Protein AF-A0A945MAM5-F1 (afdb_monomer)

Solvent-accessible surface area (backbone atoms only — not comparable to full-atom values): 8583 Å² total; per-residue (Å²): 115,70,65,62,53,52,51,52,50,52,52,51,55,52,50,50,54,52,50,53,53,53,48,52,56,50,51,52,51,53,48,50,54,55,49,48,56,52,49,52,55,50,50,55,52,52,52,52,51,50,50,53,51,51,52,52,54,48,54,54,70,68,29,65,67,57,51,50,48,54,49,50,49,57,72,42,66,73,62,29,85,76,38,75,66,47,53,52,48,38,54,49,49,25,50,54,37,39,58,46,19,66,75,73,60,41,38,61,74,83,79,61,75,84,62,99,54,102,63,81,74,77,58,28,42,40,69,45,61,49,98,87,68,49,76,72,33,55,20,95,42,38,69,74,89,69,89,77,134

pLDDT: mean 84.35, std 15.62, range [36.72, 98.12]

Structure (mmCIF, N/CA/C/O backbone):
data_AF-A0A945MAM5-F1
#
_entry.id   AF-A0A945MAM5-F1
#
loop_
_atom_site.group_PDB
_atom_site.id
_atom_site.type_symbol
_atom_site.label_atom_id
_atom_site.label_alt_id
_atom_site.label_comp_id
_atom_site.label_asym_id
_atom_site.label_entity_id
_atom_site.label_seq_id
_atom_site.pdbx_PDB_ins_code
_atom_site.Cartn_x
_atom_site.Cartn_y
_atom_site.Cartn_z
_atom_site.occupancy
_atom_site.B_iso_or_equiv
_atom_site.auth_seq_id
_atom_site.auth_comp_id
_atom_site.auth_asym_id
_atom_site.auth_atom_id
_atom_site.pdbx_PDB_model_num
ATOM 1 N N . MET A 1 1 ? 33.335 7.566 -63.556 1.00 64.25 1 MET A N 1
ATOM 2 C CA . MET A 1 1 ? 33.644 8.055 -62.191 1.00 64.25 1 MET A CA 1
ATOM 3 C C . MET A 1 1 ? 32.380 8.413 -61.407 1.00 64.25 1 MET A C 1
ATOM 5 O O . MET A 1 1 ? 32.242 7.961 -60.283 1.00 64.25 1 MET A O 1
ATOM 9 N N . SER A 1 2 ? 31.411 9.114 -62.006 1.00 84.50 2 SER A N 1
ATOM 10 C CA . SER A 1 2 ? 30.185 9.571 -61.324 1.00 84.50 2 SER A CA 1
ATOM 11 C C . SER A 1 2 ? 29.269 8.453 -60.793 1.00 84.50 2 SER A C 1
ATOM 13 O O . SER A 1 2 ? 28.732 8.577 -59.700 1.00 84.50 2 SER A O 1
ATOM 15 N N . VAL A 1 3 ? 29.132 7.328 -61.510 1.00 92.31 3 VAL A N 1
ATOM 16 C CA . VAL A 1 3 ? 28.264 6.204 -61.088 1.00 92.31 3 VAL A CA 1
ATOM 17 C C . VAL A 1 3 ? 28.783 5.508 -59.824 1.00 92.31 3 VAL A C 1
ATOM 19 O O . VAL A 1 3 ? 28.006 5.202 -58.928 1.00 92.31 3 VAL A O 1
ATOM 22 N N . ALA A 1 4 ? 30.098 5.304 -59.711 1.00 91.88 4 ALA A N 1
ATOM 23 C CA . ALA A 1 4 ? 30.698 4.669 -58.536 1.00 91.88 4 ALA A CA 1
ATOM 24 C C . ALA A 1 4 ? 30.495 5.508 -57.263 1.00 91.88 4 ALA A C 1
ATOM 26 O O . ALA A 1 4 ? 30.200 4.961 -56.204 1.00 91.88 4 ALA A O 1
ATOM 27 N N . VAL A 1 5 ? 30.585 6.837 -57.383 1.00 93.81 5 VAL A N 1
ATOM 28 C CA . VAL A 1 5 ? 30.318 7.767 -56.276 1.00 93.81 5 VAL A CA 1
ATOM 29 C C . VAL A 1 5 ? 28.851 7.704 -55.850 1.00 93.81 5 VAL A C 1
ATOM 31 O O . VAL A 1 5 ? 28.568 7.664 -54.657 1.00 93.81 5 VAL A O 1
ATOM 34 N N . LEU A 1 6 ? 27.917 7.631 -56.804 1.00 94.75 6 LEU A N 1
ATOM 35 C CA . LEU A 1 6 ? 26.490 7.491 -56.500 1.00 94.75 6 LEU A CA 1
ATOM 36 C C . LEU A 1 6 ? 26.171 6.170 -55.791 1.00 94.75 6 LEU A C 1
ATOM 38 O O . LEU A 1 6 ? 25.393 6.163 -54.841 1.00 94.75 6 LEU A O 1
ATOM 42 N N . ILE A 1 7 ? 26.796 5.065 -56.205 1.00 95.75 7 ILE A N 1
ATOM 43 C CA . ILE A 1 7 ? 26.631 3.763 -55.543 1.00 95.75 7 ILE A CA 1
ATOM 44 C C . ILE A 1 7 ? 27.203 3.806 -54.124 1.00 95.75 7 ILE A C 1
ATOM 46 O O . ILE A 1 7 ? 26.537 3.377 -53.185 1.00 95.75 7 ILE A O 1
ATOM 50 N N . ALA A 1 8 ? 28.404 4.359 -53.948 1.00 95.81 8 ALA A N 1
ATOM 51 C CA . ALA A 1 8 ? 29.011 4.510 -52.629 1.00 95.81 8 ALA A CA 1
ATOM 52 C C . ALA A 1 8 ? 28.143 5.376 -51.700 1.00 95.81 8 ALA A C 1
ATOM 54 O O . ALA A 1 8 ? 27.942 5.021 -50.540 1.00 95.81 8 ALA A O 1
ATOM 55 N N . LEU A 1 9 ? 27.566 6.465 -52.222 1.00 96.38 9 LEU A N 1
ATOM 56 C CA . LEU A 1 9 ? 26.632 7.312 -51.484 1.00 96.38 9 LEU A CA 1
ATOM 57 C C . LEU A 1 9 ? 25.367 6.542 -51.083 1.00 96.38 9 LEU A C 1
ATOM 59 O O . LEU A 1 9 ? 24.973 6.584 -49.920 1.00 96.38 9 LEU A O 1
ATOM 63 N N . ALA A 1 10 ? 24.753 5.812 -52.017 1.00 95.94 10 ALA A N 1
ATOM 64 C CA . ALA A 1 10 ? 23.552 5.025 -51.747 1.00 95.94 10 ALA A CA 1
ATOM 65 C C . ALA A 1 10 ? 23.801 3.943 -50.683 1.00 95.94 10 ALA A C 1
ATOM 67 O O . ALA A 1 10 ? 22.992 3.781 -49.771 1.00 95.94 10 ALA A O 1
ATOM 68 N N . LEU A 1 11 ? 24.944 3.253 -50.751 1.00 97.38 11 LEU A N 1
ATOM 69 C CA . LEU A 1 11 ? 25.356 2.269 -49.748 1.00 97.38 11 LEU A CA 1
ATOM 70 C C . LEU A 1 11 ? 25.620 2.914 -48.385 1.00 97.38 11 LEU A C 1
ATOM 72 O O . LEU A 1 11 ? 25.216 2.359 -47.366 1.00 97.38 11 LEU A O 1
ATOM 76 N N . GLY A 1 12 ? 26.242 4.095 -48.360 1.00 96.69 12 GLY A N 1
ATOM 77 C CA . GLY A 1 12 ? 26.449 4.860 -47.132 1.00 96.69 12 GLY A CA 1
ATOM 78 C C . GLY A 1 12 ? 25.126 5.231 -46.462 1.00 96.69 12 GLY A C 1
ATOM 79 O O . GLY A 1 12 ? 24.931 4.945 -45.282 1.00 96.69 12 GLY A O 1
ATOM 80 N N . VAL A 1 13 ? 24.182 5.792 -47.223 1.00 97.06 13 VAL A N 1
ATOM 81 C CA . VAL A 1 13 ? 22.845 6.150 -46.717 1.00 97.06 13 VAL A CA 1
ATOM 82 C C . VAL A 1 13 ? 22.091 4.910 -46.231 1.00 97.06 13 VAL A C 1
ATOM 84 O O . VAL A 1 13 ? 21.550 4.921 -45.126 1.00 97.06 13 VAL A O 1
ATOM 87 N N . ALA A 1 14 ? 22.095 3.823 -47.007 1.00 97.06 14 ALA A N 1
ATOM 88 C CA . ALA A 1 14 ? 21.449 2.572 -46.618 1.00 97.06 14 ALA A CA 1
ATOM 89 C C . ALA A 1 14 ? 22.057 1.988 -45.332 1.00 97.06 14 ALA A C 1
ATOM 91 O O . ALA A 1 14 ? 21.321 1.561 -44.442 1.00 97.06 14 ALA A O 1
ATOM 92 N N . GLY A 1 15 ? 23.386 2.026 -45.200 1.00 97.50 15 GLY A N 1
ATOM 93 C CA . GLY A 1 15 ? 24.100 1.591 -44.003 1.00 97.50 15 GLY A CA 1
ATOM 94 C C . GLY A 1 15 ? 23.733 2.412 -42.768 1.00 97.50 15 GLY A C 1
ATOM 95 O O . GLY A 1 15 ? 23.459 1.836 -41.717 1.00 97.50 15 GLY A O 1
ATOM 96 N N . ILE A 1 16 ? 23.645 3.741 -42.899 1.00 97.25 16 ILE A N 1
ATOM 97 C CA . ILE A 1 16 ? 23.236 4.636 -41.805 1.00 97.25 16 ILE A CA 1
ATOM 98 C C . ILE A 1 16 ? 21.806 4.328 -41.355 1.00 97.25 16 ILE A C 1
ATOM 100 O O . ILE A 1 16 ? 21.560 4.184 -40.159 1.00 97.25 16 ILE A O 1
ATOM 104 N N . VAL A 1 17 ? 20.864 4.187 -42.294 1.00 97.19 17 VAL A N 1
ATOM 105 C CA . VAL A 1 17 ? 19.461 3.877 -41.969 1.00 97.19 17 VAL A CA 1
ATOM 106 C C . VAL A 1 17 ? 19.343 2.505 -41.303 1.00 97.19 17 VAL A C 1
ATOM 108 O O . VAL A 1 17 ? 18.645 2.368 -40.298 1.00 97.19 17 VAL A O 1
ATOM 111 N N . HIS A 1 18 ? 20.055 1.497 -41.816 1.00 97.31 18 HIS A N 1
ATOM 112 C CA . HIS A 1 18 ? 20.069 0.158 -41.230 1.00 97.31 18 HIS A CA 1
ATOM 113 C C . HIS A 1 18 ? 20.645 0.162 -39.808 1.00 97.31 18 HIS A C 1
ATOM 115 O O . HIS A 1 18 ? 20.046 -0.404 -38.892 1.00 97.31 18 HIS A O 1
ATOM 121 N N . PHE A 1 19 ? 21.769 0.851 -39.604 1.00 97.12 19 PHE A N 1
ATOM 122 C CA . PHE A 1 19 ? 22.390 0.997 -38.293 1.00 97.12 19 PHE A CA 1
ATOM 123 C C . PHE A 1 19 ? 21.471 1.726 -37.305 1.00 97.12 19 PHE A C 1
ATOM 125 O O . PHE A 1 19 ? 21.259 1.242 -36.195 1.00 97.12 19 PHE A O 1
ATOM 132 N N . ALA A 1 20 ? 20.853 2.835 -37.718 1.00 97.19 20 ALA A N 1
ATOM 133 C CA . ALA A 1 20 ? 19.920 3.587 -36.881 1.00 97.19 20 ALA A CA 1
ATOM 134 C C . ALA A 1 20 ? 18.713 2.735 -36.451 1.00 97.19 20 ALA A C 1
ATOM 136 O O . ALA A 1 20 ? 18.291 2.788 -35.294 1.00 97.19 20 ALA A O 1
ATOM 137 N N . ALA A 1 21 ? 18.175 1.908 -37.353 1.00 96.69 21 ALA A N 1
ATOM 138 C CA . ALA A 1 21 ? 17.093 0.981 -37.031 1.00 96.69 21 ALA A CA 1
ATOM 139 C C . ALA A 1 21 ? 17.542 -0.109 -36.041 1.00 96.69 21 ALA A C 1
ATOM 141 O O . ALA A 1 21 ? 16.828 -0.410 -35.078 1.00 96.69 21 ALA A O 1
ATOM 142 N N . ALA A 1 22 ? 18.737 -0.673 -36.244 1.00 97.12 22 ALA A N 1
ATOM 143 C CA . ALA A 1 22 ? 19.315 -1.662 -35.343 1.00 97.12 22 ALA A CA 1
ATOM 144 C C . ALA A 1 22 ? 19.519 -1.085 -33.934 1.00 97.12 22 ALA A C 1
ATOM 146 O O . ALA A 1 22 ? 19.111 -1.718 -32.956 1.00 97.12 22 ALA A O 1
ATOM 147 N N . GLU A 1 23 ? 20.060 0.128 -33.830 1.00 97.69 23 GLU A N 1
ATOM 148 C CA . GLU A 1 23 ? 20.317 0.795 -32.554 1.00 97.69 23 GLU A CA 1
ATOM 149 C C . GLU A 1 23 ? 19.022 1.165 -31.831 1.00 97.69 23 GLU A C 1
ATOM 151 O O . GLU A 1 23 ? 18.866 0.863 -30.649 1.00 97.69 23 GLU A O 1
ATOM 156 N N . ARG A 1 24 ? 18.017 1.680 -32.554 1.00 97.06 24 ARG A N 1
ATOM 157 C CA . ARG A 1 24 ? 16.676 1.904 -31.993 1.00 97.06 24 ARG A CA 1
ATOM 158 C C . ARG A 1 24 ? 16.093 0.621 -31.403 1.00 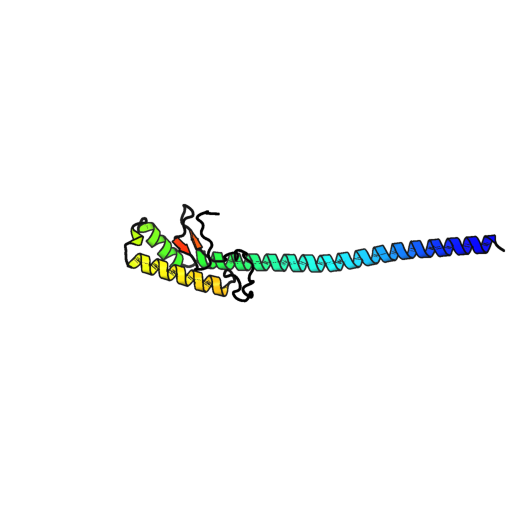97.06 24 ARG A C 1
ATOM 160 O O . ARG A 1 24 ? 15.533 0.651 -30.311 1.00 97.06 24 ARG A O 1
ATOM 167 N N . SER A 1 25 ? 16.223 -0.509 -32.101 1.00 97.31 25 SER A N 1
ATOM 168 C CA . SER A 1 25 ? 15.715 -1.793 -31.605 1.00 97.31 25 SER A CA 1
ATOM 169 C C . SER A 1 25 ? 16.431 -2.251 -30.329 1.00 97.31 25 SER A C 1
ATOM 171 O O . SER A 1 25 ? 15.798 -2.814 -29.438 1.00 97.31 25 SER A O 1
ATOM 173 N N . ARG A 1 26 ? 17.744 -2.000 -30.228 1.00 97.12 26 ARG A N 1
ATOM 174 C CA . ARG A 1 26 ? 18.556 -2.326 -29.047 1.00 97.12 26 ARG A CA 1
ATOM 175 C C . ARG A 1 26 ? 18.159 -1.456 -27.867 1.00 97.12 26 ARG A C 1
ATOM 177 O O . ARG A 1 26 ? 17.870 -1.999 -26.807 1.00 97.12 26 ARG A O 1
ATOM 184 N N . ALA A 1 27 ? 18.056 -0.149 -28.085 1.00 97.81 27 ALA A N 1
ATOM 185 C CA . ALA A 1 27 ? 17.622 0.798 -27.070 1.00 97.81 27 ALA A CA 1
ATOM 186 C C . ALA A 1 27 ? 16.224 0.452 -26.539 1.00 97.81 27 ALA A C 1
ATOM 188 O O . ALA A 1 27 ? 16.025 0.428 -25.331 1.00 97.81 27 ALA A O 1
ATOM 189 N N . LEU A 1 28 ? 15.268 0.119 -27.415 1.00 98.06 28 LEU A N 1
ATOM 190 C CA . LEU A 1 28 ? 13.924 -0.288 -26.988 1.00 98.06 28 LEU A CA 1
ATOM 191 C C . LEU A 1 28 ? 13.944 -1.540 -26.107 1.00 98.06 28 LEU A C 1
ATOM 193 O O . LEU A 1 28 ? 13.246 -1.572 -25.099 1.00 98.06 28 LEU A O 1
ATOM 197 N N . ARG A 1 29 ? 14.757 -2.547 -26.452 1.00 97.81 29 ARG A N 1
ATOM 198 C CA . ARG A 1 29 ? 14.911 -3.748 -25.618 1.00 97.81 29 ARG A CA 1
ATOM 199 C C . ARG A 1 29 ? 15.534 -3.427 -24.260 1.00 97.81 29 ARG A C 1
ATOM 201 O O . ARG A 1 29 ? 15.041 -3.924 -23.256 1.00 97.81 29 ARG A O 1
ATOM 208 N N . ASP A 1 30 ? 16.564 -2.583 -24.214 1.00 98.06 30 ASP A N 1
ATOM 209 C CA . ASP A 1 30 ? 17.187 -2.170 -22.946 1.00 98.06 30 ASP A CA 1
ATOM 210 C C . ASP A 1 30 ? 16.188 -1.424 -22.047 1.00 98.06 30 ASP A C 1
ATOM 212 O O . ASP A 1 30 ? 16.032 -1.747 -20.869 1.00 98.06 30 ASP A O 1
ATOM 216 N N . TRP A 1 31 ? 15.428 -0.489 -22.623 1.00 97.75 31 TRP A N 1
ATOM 217 C CA . TRP A 1 31 ? 14.357 0.207 -21.912 1.00 97.75 31 TRP A CA 1
ATOM 218 C C . TRP A 1 31 ? 13.270 -0.742 -21.422 1.00 97.75 31 TRP A C 1
ATOM 220 O O . TRP A 1 31 ? 12.827 -0.607 -20.286 1.00 97.75 31 TRP A O 1
ATOM 230 N N . GLN A 1 32 ? 12.863 -1.712 -22.240 1.00 97.69 32 GLN A N 1
ATOM 231 C CA . GLN A 1 32 ? 11.865 -2.703 -21.853 1.00 97.69 32 GLN A CA 1
ATOM 232 C C . GLN A 1 32 ? 12.327 -3.527 -20.647 1.00 97.69 32 GLN A C 1
ATOM 234 O O . GLN A 1 32 ? 11.551 -3.710 -19.715 1.00 97.69 32 GLN A O 1
ATOM 239 N N . VAL A 1 33 ? 13.588 -3.968 -20.624 1.00 98.00 33 VAL A N 1
ATOM 240 C CA . VAL A 1 33 ? 14.150 -4.709 -19.483 1.00 98.00 33 VAL A CA 1
ATOM 241 C C . VAL A 1 33 ? 14.147 -3.844 -18.224 1.00 98.00 33 VAL A C 1
ATOM 243 O O . VAL A 1 33 ? 13.658 -4.275 -17.182 1.00 98.00 33 VAL A O 1
ATOM 246 N N . ARG A 1 34 ? 14.626 -2.598 -18.313 1.00 97.81 34 ARG A N 1
ATOM 247 C CA . ARG A 1 34 ? 14.648 -1.673 -17.166 1.00 97.81 34 ARG A CA 1
ATOM 248 C C . ARG A 1 34 ? 13.246 -1.380 -16.639 1.00 97.81 34 ARG A C 1
ATOM 250 O O . ARG A 1 34 ? 13.037 -1.390 -15.431 1.00 97.81 34 ARG A O 1
ATOM 257 N N . LEU A 1 35 ? 12.295 -1.124 -17.535 1.00 97.81 35 LEU A N 1
ATOM 258 C CA . LEU A 1 35 ? 10.909 -0.845 -17.169 1.00 97.81 35 LEU A CA 1
ATOM 259 C C . LEU A 1 35 ? 10.222 -2.072 -16.573 1.00 97.81 35 LEU A C 1
ATOM 261 O O . LEU A 1 35 ? 9.463 -1.895 -15.630 1.00 97.81 35 LEU A O 1
ATOM 265 N N . SER A 1 36 ? 10.517 -3.283 -17.057 1.00 97.19 36 SER A N 1
ATOM 266 C CA . SER A 1 36 ? 10.004 -4.524 -16.460 1.00 97.19 36 SER A CA 1
ATOM 267 C C . SER A 1 36 ? 10.456 -4.659 -15.011 1.00 97.19 36 SER A C 1
ATOM 269 O O . SER A 1 36 ? 9.624 -4.838 -14.137 1.00 97.19 36 SER A O 1
ATOM 271 N N . ILE A 1 37 ? 11.748 -4.456 -14.735 1.00 97.44 37 ILE A N 1
ATOM 272 C CA . ILE A 1 37 ? 12.286 -4.539 -13.367 1.00 97.44 37 ILE A CA 1
ATOM 273 C C . ILE A 1 37 ? 11.627 -3.498 -12.451 1.00 97.44 37 ILE A C 1
ATOM 275 O O . ILE A 1 37 ? 11.298 -3.787 -11.302 1.00 97.44 37 ILE A O 1
ATOM 279 N N . VAL A 1 38 ? 11.425 -2.272 -12.945 1.00 98.06 38 VAL A N 1
ATOM 280 C CA . VAL A 1 38 ? 10.734 -1.230 -12.174 1.00 98.06 38 VAL A CA 1
ATOM 281 C C . VAL A 1 38 ? 9.268 -1.598 -11.953 1.00 98.06 38 VAL A C 1
ATOM 283 O O . VAL A 1 38 ? 8.769 -1.400 -10.850 1.00 98.06 38 VAL A O 1
ATOM 286 N N . ALA A 1 39 ? 8.582 -2.111 -12.973 1.00 97.44 39 ALA A N 1
ATOM 287 C CA . ALA A 1 39 ? 7.190 -2.527 -12.876 1.00 97.44 39 ALA A CA 1
ATOM 288 C C . ALA A 1 39 ? 7.019 -3.658 -11.854 1.00 97.44 39 ALA A C 1
ATOM 290 O O . ALA A 1 39 ? 6.180 -3.522 -10.967 1.00 97.44 39 ALA A O 1
ATOM 291 N N . ASP A 1 40 ? 7.867 -4.686 -11.905 1.00 97.81 40 ASP A N 1
ATOM 292 C CA . ASP A 1 40 ? 7.871 -5.798 -10.949 1.00 97.81 40 ASP A CA 1
ATOM 293 C C . ASP A 1 40 ? 8.127 -5.288 -9.523 1.00 97.81 40 ASP A C 1
ATOM 295 O O . ASP A 1 40 ? 7.364 -5.569 -8.604 1.00 97.81 40 ASP A O 1
ATOM 299 N N . GLY A 1 41 ? 9.116 -4.407 -9.336 1.00 97.19 41 GLY A N 1
ATOM 300 C CA . GLY A 1 41 ? 9.386 -3.815 -8.024 1.00 97.19 41 GLY A CA 1
ATOM 301 C C . GLY A 1 41 ? 8.240 -2.946 -7.485 1.00 97.19 41 GLY A C 1
ATOM 302 O O . GLY A 1 41 ? 8.067 -2.832 -6.269 1.00 97.19 41 GLY A O 1
ATOM 303 N N . ARG A 1 42 ? 7.446 -2.317 -8.364 1.00 97.12 42 ARG A N 1
ATOM 304 C CA . ARG A 1 42 ? 6.238 -1.574 -7.969 1.00 97.12 42 ARG A CA 1
ATOM 305 C C . ARG A 1 42 ? 5.084 -2.504 -7.640 1.00 97.12 42 ARG A C 1
ATOM 307 O O . ARG A 1 42 ? 4.387 -2.220 -6.671 1.00 97.12 42 ARG A O 1
ATOM 314 N N . PHE A 1 43 ? 4.914 -3.579 -8.402 1.00 97.94 43 PHE A N 1
ATOM 315 C CA . PHE A 1 43 ? 3.941 -4.620 -8.105 1.00 97.94 43 PHE A CA 1
ATOM 316 C C . PHE A 1 43 ? 4.199 -5.200 -6.711 1.00 97.94 43 PHE A C 1
ATOM 318 O O . PHE A 1 43 ? 3.347 -5.060 -5.840 1.00 97.94 43 PHE A O 1
ATOM 325 N N . ASP A 1 44 ? 5.418 -5.675 -6.447 1.00 98.12 44 ASP A N 1
ATOM 326 C CA . ASP A 1 44 ? 5.803 -6.234 -5.146 1.00 98.12 44 ASP A CA 1
ATOM 327 C C . ASP A 1 44 ? 5.625 -5.235 -3.995 1.00 98.12 44 ASP A C 1
ATOM 329 O O . ASP A 1 44 ? 5.350 -5.616 -2.860 1.00 98.12 44 ASP A O 1
ATOM 333 N N . ALA A 1 45 ? 5.845 -3.941 -4.247 1.00 97.25 45 ALA A N 1
ATOM 334 C CA . ALA A 1 45 ? 5.669 -2.910 -3.229 1.00 97.25 45 ALA A CA 1
ATOM 335 C C . ALA A 1 45 ? 4.196 -2.688 -2.867 1.00 97.25 45 ALA A C 1
ATOM 337 O O . ALA A 1 45 ? 3.901 -2.472 -1.695 1.00 97.25 45 ALA A O 1
ATOM 338 N N . VAL A 1 46 ? 3.295 -2.728 -3.853 1.00 96.81 46 VAL A N 1
ATOM 339 C CA . VAL A 1 46 ? 1.847 -2.621 -3.623 1.00 96.81 46 VAL A CA 1
ATOM 340 C C . VAL A 1 46 ? 1.317 -3.885 -2.958 1.00 96.81 46 VAL A C 1
ATOM 342 O O . VAL A 1 46 ? 0.540 -3.773 -2.018 1.00 96.81 46 VAL A O 1
ATOM 345 N N . ASP A 1 47 ? 1.768 -5.055 -3.404 1.00 97.62 47 ASP A N 1
ATOM 346 C CA . ASP A 1 47 ? 1.361 -6.354 -2.864 1.00 97.62 47 ASP A CA 1
ATOM 347 C C . ASP A 1 47 ? 1.717 -6.471 -1.377 1.00 97.62 47 ASP A C 1
ATOM 349 O O . ASP A 1 47 ? 0.839 -6.630 -0.535 1.00 97.62 47 ASP A O 1
ATOM 353 N N . ARG A 1 48 ? 2.980 -6.198 -1.022 1.00 96.94 48 ARG A N 1
ATOM 354 C CA . ARG A 1 48 ? 3.417 -6.155 0.384 1.00 96.94 48 ARG A CA 1
ATOM 355 C C . ARG A 1 48 ? 2.666 -5.116 1.209 1.00 96.94 48 ARG A C 1
ATOM 357 O O . ARG A 1 48 ? 2.332 -5.374 2.359 1.00 96.94 48 ARG A O 1
ATOM 364 N N . TRP A 1 49 ? 2.408 -3.939 0.637 1.00 93.75 49 TRP A N 1
ATOM 365 C CA . TRP A 1 49 ? 1.629 -2.919 1.334 1.00 93.75 49 TRP A CA 1
ATOM 366 C C . TRP A 1 49 ? 0.206 -3.412 1.633 1.00 93.75 49 TRP A C 1
ATOM 368 O O . TRP A 1 49 ? -0.259 -3.229 2.757 1.00 93.75 49 TRP A O 1
ATOM 378 N N . LEU A 1 50 ? -0.464 -4.059 0.672 1.00 95.50 50 LEU A N 1
ATOM 379 C CA . LEU A 1 50 ? -1.790 -4.654 0.863 1.00 95.50 50 LEU A CA 1
ATOM 380 C C . LEU A 1 50 ? -1.767 -5.766 1.914 1.00 95.50 50 LEU A C 1
ATOM 382 O O . LEU A 1 50 ? -2.624 -5.768 2.798 1.00 95.50 50 LEU A O 1
ATOM 386 N N . ASP A 1 51 ? -0.784 -6.662 1.857 1.00 96.94 51 ASP A N 1
ATOM 387 C CA . ASP A 1 51 ? -0.610 -7.731 2.842 1.00 96.94 51 ASP A CA 1
ATOM 388 C C . ASP A 1 51 ? -0.465 -7.172 4.261 1.00 96.94 51 ASP A C 1
ATOM 390 O O . ASP A 1 51 ? -1.143 -7.636 5.177 1.00 96.94 51 ASP A O 1
ATOM 394 N N . ASP A 1 52 ? 0.334 -6.117 4.450 1.00 94.62 52 ASP A N 1
ATOM 395 C CA . ASP A 1 52 ? 0.486 -5.445 5.745 1.00 94.62 52 ASP A CA 1
ATOM 396 C C . ASP A 1 52 ? -0.842 -4.828 6.234 1.00 94.62 52 ASP A C 1
ATOM 398 O O . ASP A 1 52 ? -1.159 -4.871 7.432 1.00 94.62 52 ASP A O 1
ATOM 402 N N . GLN A 1 53 ? -1.654 -4.275 5.318 1.00 93.31 53 GLN A N 1
ATOM 403 C CA . GLN A 1 53 ? -2.987 -3.768 5.663 1.00 93.31 53 GLN A CA 1
ATOM 404 C C . GLN A 1 53 ? -3.906 -4.909 6.121 1.00 93.31 53 GLN A C 1
ATOM 406 O O . GLN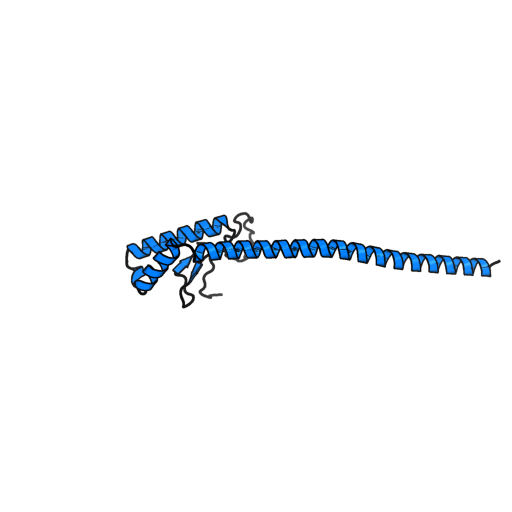 A 1 53 ? -4.538 -4.802 7.174 1.00 93.31 53 GLN A O 1
ATOM 411 N N . PHE A 1 54 ? -3.961 -6.019 5.378 1.00 95.19 54 PHE A N 1
ATOM 412 C CA . PHE A 1 54 ? -4.794 -7.169 5.737 1.00 95.19 54 PHE A CA 1
ATOM 413 C C . PHE A 1 54 ? -4.325 -7.858 7.014 1.00 95.19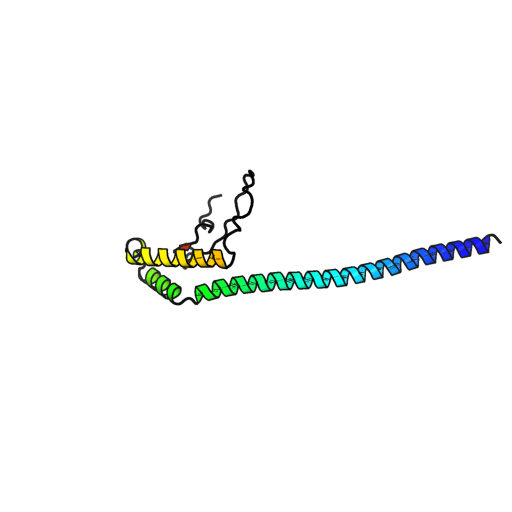 54 PHE A C 1
ATOM 415 O O . PHE A 1 54 ? -5.163 -8.238 7.829 1.00 95.19 54 PHE 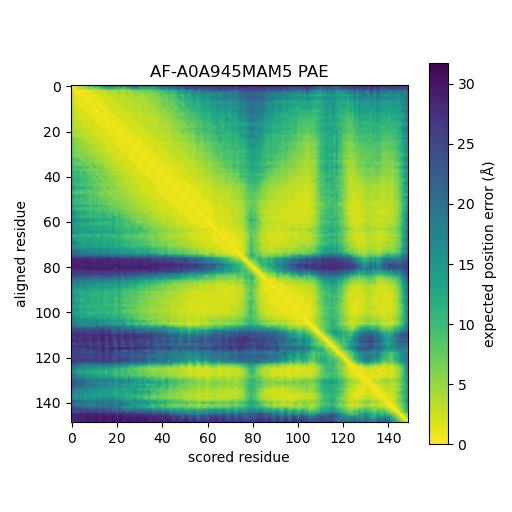A O 1
ATOM 422 N N . ALA A 1 55 ? -3.018 -7.964 7.240 1.00 96.00 55 ALA A N 1
ATOM 423 C CA . ALA A 1 55 ? -2.461 -8.495 8.478 1.00 96.00 55 ALA A CA 1
ATOM 424 C C . ALA A 1 55 ? -2.878 -7.646 9.689 1.00 96.00 55 ALA A C 1
ATOM 426 O O . ALA A 1 55 ? -3.237 -8.189 10.733 1.00 96.00 55 ALA A O 1
ATOM 427 N N . THR A 1 56 ? -2.910 -6.318 9.542 1.00 94.69 56 THR A N 1
ATOM 428 C CA . THR A 1 56 ? -3.391 -5.416 10.599 1.00 94.69 56 THR A CA 1
ATOM 429 C C . THR A 1 56 ? -4.879 -5.627 10.891 1.00 94.69 56 THR A C 1
ATOM 431 O O . THR A 1 56 ? -5.269 -5.756 12.053 1.00 94.69 56 THR A O 1
ATOM 434 N N . LEU A 1 57 ? -5.719 -5.691 9.851 1.00 94.19 57 LEU A N 1
ATOM 435 C CA . LEU A 1 57 ? -7.160 -5.924 10.006 1.00 94.19 57 LEU A CA 1
ATOM 436 C C . LEU A 1 57 ? -7.455 -7.315 10.585 1.00 94.19 57 LEU A C 1
ATOM 438 O O . LEU A 1 57 ? -8.313 -7.446 11.456 1.00 94.19 57 LEU A O 1
ATOM 442 N N . GLY A 1 58 ? -6.717 -8.336 10.149 1.00 94.56 58 GLY A N 1
ATOM 443 C CA . GLY A 1 58 ? -6.780 -9.688 10.699 1.00 94.56 58 GLY A CA 1
ATOM 444 C C . GLY A 1 58 ? -6.399 -9.713 12.176 1.00 94.56 58 GLY A C 1
ATOM 445 O O . GLY A 1 58 ? -7.151 -10.240 12.989 1.00 94.56 58 GLY A O 1
ATOM 446 N N . GLY A 1 59 ? -5.310 -9.040 12.556 1.00 94.31 59 GLY A N 1
ATOM 447 C CA . GLY A 1 59 ? -4.891 -8.922 13.954 1.00 94.31 59 GLY A CA 1
ATOM 448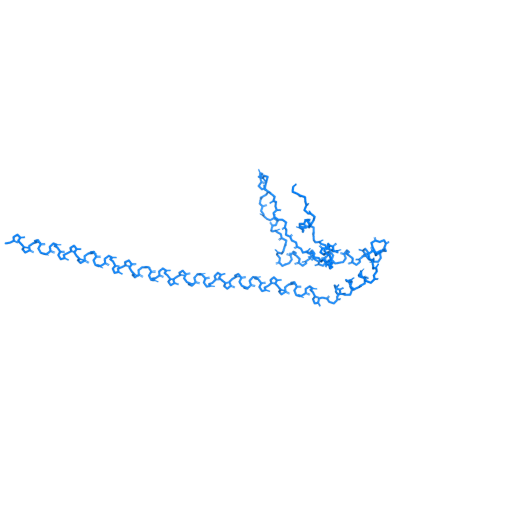 C C . GLY A 1 59 ? -5.918 -8.220 14.851 1.00 94.31 59 GLY A C 1
ATOM 449 O O . GLY A 1 59 ? -6.069 -8.589 16.016 1.00 94.31 59 GLY A O 1
ATOM 450 N N . LEU A 1 60 ? -6.665 -7.242 14.323 1.00 94.00 60 LEU A N 1
ATOM 451 C CA . LEU A 1 60 ? -7.812 -6.656 15.024 1.00 94.00 60 LEU A CA 1
ATOM 452 C C . LEU A 1 60 ? -8.965 -7.653 15.159 1.00 94.00 60 LEU A C 1
ATOM 454 O O . LEU A 1 60 ? -9.518 -7.800 16.246 1.00 94.00 60 LEU A O 1
ATOM 458 N N . ALA A 1 61 ? -9.322 -8.349 14.081 1.00 92.19 61 ALA A N 1
ATOM 459 C CA . ALA A 1 61 ? -10.410 -9.324 14.090 1.00 92.19 61 ALA A CA 1
ATOM 460 C C . ALA A 1 61 ? -10.126 -10.516 15.023 1.00 92.19 61 ALA A C 1
ATOM 462 O O . ALA A 1 61 ? -11.040 -11.043 15.654 1.00 92.19 61 ALA A O 1
ATOM 463 N N . GLU A 1 62 ? -8.862 -10.915 15.153 1.00 94.12 62 GLU A N 1
ATOM 464 C CA . GLU A 1 62 ? -8.389 -11.983 16.040 1.00 94.12 62 GLU A CA 1
ATOM 465 C C . GLU A 1 62 ? -8.143 -11.511 17.485 1.00 94.12 62 GLU A C 1
ATOM 467 O O . GLU A 1 62 ? -7.830 -12.317 18.364 1.00 94.12 62 GLU A O 1
ATOM 472 N N . ASN A 1 63 ? -8.303 -10.216 17.773 1.00 94.75 63 ASN A N 1
ATOM 473 C CA . ASN A 1 63 ? -8.104 -9.680 19.112 1.00 94.75 63 ASN A CA 1
ATOM 474 C C . ASN A 1 63 ? -9.200 -10.175 20.073 1.00 94.75 63 ASN A C 1
ATOM 476 O O . ASN A 1 63 ? -10.374 -9.828 19.940 1.00 94.75 63 ASN A O 1
ATOM 480 N N . ALA A 1 64 ? -8.800 -10.949 21.086 1.00 92.69 64 ALA A N 1
ATOM 481 C CA . ALA A 1 64 ? -9.726 -11.550 22.046 1.00 92.69 64 ALA A CA 1
ATOM 482 C C . ALA A 1 64 ? -10.581 -10.515 22.798 1.00 92.69 64 ALA A C 1
ATOM 484 O O . ALA A 1 64 ? -11.780 -10.725 22.968 1.00 92.69 64 ALA A O 1
ATOM 485 N N . SER A 1 65 ? -9.998 -9.383 23.209 1.00 91.56 65 SER A N 1
ATOM 486 C CA . SER A 1 65 ? -10.736 -8.320 23.906 1.00 91.56 65 SER A CA 1
ATOM 487 C C . SER A 1 65 ? -11.804 -7.701 23.007 1.00 91.56 65 SER A C 1
ATOM 489 O O . SER A 1 65 ? -12.935 -7.496 23.439 1.00 91.56 65 SER A O 1
ATOM 491 N N . LEU A 1 66 ? -11.466 -7.453 21.738 1.00 91.88 66 LEU A N 1
ATOM 492 C CA . LEU A 1 66 ? -12.406 -6.944 20.742 1.00 91.88 66 LEU A CA 1
ATOM 493 C C . LEU A 1 66 ? -13.563 -7.922 20.516 1.00 91.88 66 LEU A C 1
ATOM 495 O O . LEU A 1 66 ? -14.719 -7.506 20.507 1.00 91.88 66 LEU A O 1
ATOM 499 N N . GLN A 1 67 ? -13.274 -9.218 20.376 1.00 92.25 67 GLN A N 1
ATOM 500 C CA . GLN A 1 67 ? -14.305 -10.243 20.194 1.00 92.25 67 GLN A CA 1
ATOM 501 C C . GLN A 1 67 ? -15.254 -10.338 21.394 1.00 92.25 67 GLN A C 1
ATOM 503 O O . GLN A 1 67 ? -16.467 -10.452 21.200 1.00 92.25 67 GLN A O 1
ATOM 508 N N . ILE A 1 68 ? -14.722 -10.270 22.619 1.00 90.94 68 ILE A N 1
ATOM 509 C CA . ILE A 1 68 ? -15.518 -10.297 23.853 1.00 90.94 68 ILE A CA 1
ATOM 510 C C . ILE A 1 68 ? -16.452 -9.088 23.899 1.00 90.94 68 ILE A C 1
ATOM 512 O O . ILE A 1 68 ? -17.665 -9.273 23.978 1.00 90.94 68 ILE A O 1
ATOM 516 N N . TYR A 1 69 ? -15.924 -7.871 23.745 1.00 89.31 69 TYR A N 1
ATOM 517 C CA . TYR A 1 69 ? -16.747 -6.661 23.802 1.00 89.31 69 TYR A CA 1
ATOM 518 C C . TYR A 1 69 ? -17.785 -6.601 22.681 1.00 89.31 69 TYR A C 1
ATOM 520 O O . TYR A 1 69 ? -18.934 -6.255 22.931 1.00 89.31 69 TYR A O 1
ATOM 528 N N . LEU A 1 70 ? -17.452 -7.025 21.457 1.00 87.62 70 LEU A N 1
ATOM 529 C CA . LEU A 1 70 ? -18.453 -7.123 20.389 1.00 87.62 70 LEU A CA 1
ATOM 530 C C . LEU A 1 70 ? -19.542 -8.161 20.692 1.00 87.62 70 LEU A C 1
ATOM 532 O O . LEU A 1 70 ? -20.697 -7.964 20.311 1.00 87.62 70 LEU A O 1
ATOM 536 N N . THR A 1 71 ? -19.195 -9.262 21.360 1.00 88.06 71 THR A N 1
ATOM 537 C CA . THR A 1 71 ? -20.164 -10.287 21.772 1.00 88.06 71 THR A CA 1
ATOM 538 C C . THR A 1 71 ? -21.091 -9.759 22.863 1.00 88.06 71 THR A C 1
ATOM 540 O O . THR A 1 71 ? -22.300 -9.961 22.768 1.00 88.06 71 THR A O 1
ATOM 543 N N . GLU A 1 72 ? -20.560 -9.039 23.851 1.00 85.69 72 GLU A N 1
ATOM 544 C CA . GLU A 1 72 ? -21.335 -8.417 24.933 1.00 85.69 72 GLU A CA 1
ATOM 545 C C . GLU A 1 72 ? -22.258 -7.309 24.412 1.00 85.69 72 GLU A C 1
ATOM 547 O O . GLU A 1 72 ? -23.457 -7.325 24.696 1.00 85.69 72 GLU A O 1
ATOM 552 N N . ILE A 1 73 ? -21.747 -6.420 23.553 1.00 83.12 73 ILE A N 1
ATOM 553 C CA . ILE A 1 73 ? -22.537 -5.366 22.897 1.00 83.12 73 ILE A CA 1
ATOM 554 C C . ILE A 1 73 ? -23.674 -5.976 22.065 1.00 83.12 73 ILE A C 1
ATOM 556 O O . ILE A 1 73 ? -24.808 -5.495 22.113 1.00 83.12 73 ILE A O 1
ATOM 560 N N . ARG A 1 74 ? -23.407 -7.065 21.328 1.00 82.19 74 ARG A N 1
ATOM 561 C CA . ARG A 1 74 ? -24.451 -7.795 20.588 1.00 82.19 74 ARG A CA 1
ATOM 562 C C . ARG A 1 74 ? -25.465 -8.462 21.511 1.00 82.19 74 ARG A C 1
ATOM 564 O O . ARG A 1 74 ? -26.658 -8.405 21.222 1.00 82.19 74 ARG A O 1
ATOM 571 N N . ALA A 1 75 ? -25.015 -9.095 22.592 1.00 81.00 75 ALA A N 1
ATOM 572 C CA . ALA A 1 75 ? -25.890 -9.763 23.554 1.00 81.00 75 ALA A CA 1
ATOM 573 C C . ALA A 1 75 ? -26.824 -8.775 24.272 1.00 81.00 75 ALA A C 1
ATOM 575 O O . ALA A 1 75 ? -27.960 -9.125 24.581 1.00 81.00 75 ALA A O 1
ATOM 576 N N . ALA A 1 76 ? -26.376 -7.533 24.468 1.00 74.38 76 ALA A N 1
ATOM 577 C CA . ALA A 1 76 ? -27.159 -6.444 25.045 1.00 74.38 76 ALA A CA 1
ATOM 578 C C . ALA A 1 76 ? -28.167 -5.792 24.067 1.00 74.38 76 ALA A C 1
ATOM 580 O O . ALA A 1 76 ? -28.851 -4.839 24.437 1.00 74.38 76 ALA A O 1
ATOM 581 N N . GLY A 1 77 ? -28.294 -6.292 22.829 1.00 61.78 77 GLY A N 1
ATOM 582 C CA . GLY A 1 77 ? -29.465 -6.048 21.976 1.00 61.78 77 GLY A CA 1
ATOM 583 C C . GLY A 1 77 ? -29.732 -4.592 21.575 1.00 61.78 77 GLY A C 1
ATOM 584 O O . GLY A 1 77 ? -30.888 -4.221 21.403 1.00 61.78 77 GLY A O 1
ATOM 585 N N . GLY A 1 78 ? -28.706 -3.745 21.443 1.00 56.81 78 GLY A N 1
ATOM 586 C CA . GLY A 1 78 ? -28.866 -2.330 21.060 1.00 56.81 78 GLY A CA 1
ATOM 587 C C . GLY A 1 78 ? -29.409 -1.411 22.169 1.00 56.81 78 GLY A C 1
ATOM 588 O O . GLY A 1 78 ? -29.194 -0.203 22.115 1.00 56.81 78 GLY A O 1
ATOM 589 N N . GLU A 1 79 ? -30.005 -1.963 23.230 1.00 51.94 79 GLU A N 1
ATOM 590 C CA . GLU A 1 79 ? -30.346 -1.250 24.476 1.00 51.94 79 GLU A CA 1
ATOM 591 C C . GLU A 1 79 ? -29.097 -0.924 25.320 1.00 51.94 79 GLU A C 1
ATOM 593 O O . GLU A 1 79 ? -29.130 -0.079 26.218 1.00 51.94 79 GLU A O 1
ATOM 598 N N . ALA A 1 80 ? -27.960 -1.534 24.964 1.00 51.72 80 ALA A N 1
ATOM 599 C CA . ALA A 1 80 ? -26.634 -1.288 25.520 1.00 51.72 80 ALA A CA 1
ATOM 600 C C . ALA A 1 80 ? -26.222 0.195 25.487 1.00 51.72 80 ALA A C 1
ATOM 602 O O . ALA A 1 80 ? -25.512 0.641 26.378 1.00 51.72 80 ALA A O 1
ATOM 603 N N . ALA A 1 81 ? -26.714 0.991 24.529 1.00 50.56 81 ALA A N 1
ATOM 604 C CA . ALA A 1 81 ? -26.404 2.423 24.444 1.00 50.56 81 ALA A CA 1
ATOM 605 C C . ALA A 1 81 ? -26.790 3.225 25.710 1.00 50.56 81 ALA A C 1
ATOM 607 O O . ALA A 1 81 ? -26.320 4.347 25.891 1.00 50.56 81 ALA A O 1
ATOM 608 N N . VAL A 1 82 ? -27.619 2.658 26.599 1.00 50.03 82 VAL A N 1
ATOM 609 C CA . VAL A 1 82 ? -28.048 3.283 27.862 1.00 50.03 82 VAL A CA 1
ATOM 610 C C . VAL A 1 82 ? -27.333 2.693 29.094 1.00 50.03 82 VAL A C 1
ATOM 612 O O . VAL A 1 82 ? -27.391 3.272 30.179 1.00 50.03 82 VAL A O 1
ATOM 615 N N . ALA A 1 83 ? -26.616 1.574 28.957 1.00 61.56 83 ALA A N 1
ATOM 616 C CA . ALA A 1 83 ? -25.881 0.952 30.055 1.00 61.56 83 ALA A CA 1
ATOM 617 C C . ALA A 1 83 ? -24.457 1.528 30.161 1.00 61.56 83 ALA A C 1
ATOM 619 O O . ALA A 1 83 ? -23.681 1.480 29.209 1.00 61.56 83 ALA A O 1
ATOM 620 N N . THR A 1 84 ? -24.083 2.023 31.346 1.00 62.41 84 THR A N 1
ATOM 621 C CA . THR A 1 84 ? -22.755 2.609 31.624 1.00 62.41 84 THR A CA 1
ATOM 622 C C . THR A 1 84 ? -21.590 1.686 31.242 1.00 62.41 84 THR A C 1
ATOM 624 O O . THR A 1 84 ? -20.532 2.169 30.851 1.00 62.41 84 THR A O 1
ATOM 627 N N . ASP A 1 85 ? -21.789 0.368 31.327 1.00 71.88 85 ASP A N 1
ATOM 628 C CA . ASP A 1 85 ? -20.771 -0.636 31.000 1.00 71.88 85 ASP A CA 1
ATOM 629 C C . ASP A 1 85 ? -20.481 -0.700 29.489 1.00 71.88 85 ASP A C 1
ATOM 631 O O . ASP A 1 85 ? -19.333 -0.613 29.060 1.00 71.88 85 ASP A O 1
ATOM 635 N N . ALA A 1 86 ? -21.524 -0.701 28.656 1.00 74.62 86 ALA A N 1
ATOM 636 C CA . ALA A 1 86 ? -21.379 -0.728 27.202 1.00 74.62 86 ALA A CA 1
ATOM 637 C C . ALA A 1 86 ? -20.734 0.554 26.649 1.00 74.62 86 ALA A C 1
ATOM 639 O O . ALA A 1 86 ? -19.946 0.486 25.708 1.00 74.62 86 ALA A O 1
ATOM 640 N N . LEU A 1 87 ? -20.994 1.716 27.262 1.00 79.00 87 LEU A N 1
ATOM 641 C CA . LEU A 1 87 ? -20.295 2.960 26.911 1.00 79.00 87 LEU A CA 1
ATOM 642 C C . LEU A 1 87 ? -18.784 2.861 27.176 1.00 79.00 87 LEU A C 1
ATOM 644 O O . LEU A 1 87 ? -17.986 3.340 26.372 1.00 79.00 87 LEU A O 1
ATOM 648 N N . GLY A 1 88 ? -18.380 2.208 28.270 1.00 84.44 88 GLY A N 1
ATOM 649 C CA . GLY A 1 88 ? -16.970 1.949 28.568 1.00 84.44 88 GLY A CA 1
ATOM 650 C C . GLY A 1 88 ? -16.315 0.995 27.563 1.00 84.44 88 GLY A C 1
ATOM 651 O O . GLY A 1 88 ? -15.185 1.229 27.131 1.00 84.44 88 GLY A O 1
ATOM 652 N N . GLN A 1 89 ? -17.037 -0.046 27.146 1.00 87.94 89 GLN A N 1
ATOM 653 C CA . GLN A 1 89 ? -16.573 -1.013 26.146 1.00 87.94 89 GLN A CA 1
ATOM 654 C C . GLN A 1 89 ? -16.402 -0.372 24.764 1.00 87.94 89 GLN A C 1
ATOM 656 O O . GLN A 1 89 ? -15.375 -0.575 24.116 1.00 87.94 89 GLN A O 1
ATOM 661 N N . ILE A 1 90 ? -17.358 0.458 24.334 1.00 88.06 90 ILE A N 1
ATOM 662 C CA . ILE A 1 90 ? -17.265 1.218 23.079 1.00 88.06 90 ILE A CA 1
ATOM 663 C C . ILE A 1 90 ? -16.066 2.172 23.123 1.00 88.06 90 ILE A C 1
ATOM 665 O O . ILE A 1 90 ? -15.251 2.153 22.205 1.00 88.06 90 ILE A O 1
ATOM 669 N N . ALA A 1 91 ? -15.881 2.922 24.215 1.00 89.06 91 ALA A N 1
ATOM 670 C CA . ALA A 1 91 ? -14.743 3.833 24.362 1.00 89.06 91 ALA A CA 1
ATOM 671 C C . ALA A 1 91 ? -13.382 3.107 24.310 1.00 89.06 91 ALA A C 1
ATOM 673 O O . ALA A 1 91 ? -12.405 3.620 23.753 1.00 89.06 91 ALA A O 1
ATOM 674 N N . TYR A 1 92 ? -13.303 1.889 24.859 1.00 91.19 92 TYR A N 1
ATOM 675 C CA . TYR A 1 92 ? -12.122 1.041 24.701 1.00 91.19 92 TYR A CA 1
ATOM 676 C C . TYR A 1 92 ? -11.899 0.651 23.235 1.00 91.19 92 TYR A C 1
ATOM 678 O O . TYR A 1 92 ? -10.773 0.762 22.746 1.00 91.19 92 TYR A O 1
ATOM 686 N N . LEU A 1 93 ? -12.947 0.204 22.532 1.00 92.31 93 LEU A N 1
ATOM 687 C CA . LEU A 1 93 ? -12.857 -0.181 21.122 1.00 92.31 93 LEU A CA 1
ATOM 688 C C . LEU A 1 93 ? -12.431 1.002 20.250 1.00 92.31 93 LEU A C 1
ATOM 690 O O . LEU A 1 93 ? -11.526 0.848 19.439 1.00 92.31 93 LEU A O 1
ATOM 694 N N . GLU A 1 94 ? -12.999 2.189 20.451 1.00 91.81 94 GLU A N 1
ATOM 695 C CA . GLU A 1 94 ? -12.592 3.414 19.751 1.00 91.81 94 GLU A CA 1
ATOM 696 C C . GLU A 1 94 ? -11.116 3.736 19.988 1.00 91.81 94 GLU A C 1
ATOM 698 O O . GLU A 1 94 ? -10.377 3.990 19.040 1.00 91.81 94 GLU A O 1
ATOM 703 N N . THR A 1 95 ? -10.6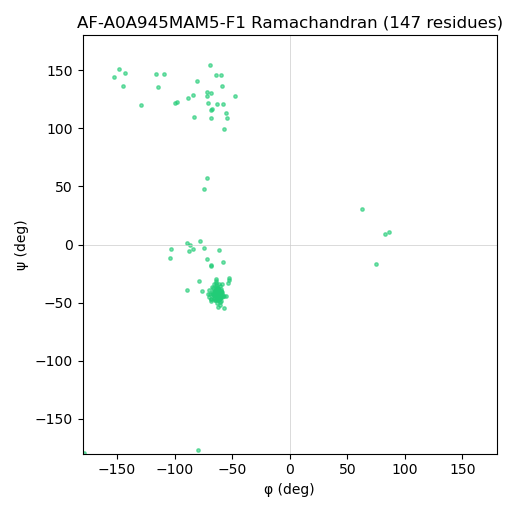50 3.638 21.236 1.00 93.31 95 THR A N 1
ATOM 704 C CA . THR A 1 95 ? -9.236 3.855 21.571 1.00 93.31 95 THR A CA 1
ATOM 705 C C . THR A 1 95 ? -8.331 2.823 20.896 1.00 93.31 95 THR A C 1
ATOM 707 O O . THR A 1 95 ? -7.278 3.170 20.357 1.00 93.31 95 THR A O 1
ATOM 710 N N . LEU A 1 96 ? -8.729 1.548 20.903 1.00 93.56 96 LEU A N 1
ATOM 711 C CA . LEU A 1 96 ? -8.003 0.475 20.226 1.00 93.56 96 LEU A CA 1
ATOM 712 C C . LEU A 1 96 ? -7.909 0.745 18.717 1.00 93.56 96 LEU A C 1
ATOM 714 O O . LEU A 1 96 ? -6.824 0.615 18.141 1.00 93.56 96 LEU A O 1
ATOM 718 N N . LEU A 1 97 ? -9.017 1.139 18.085 1.00 93.50 97 LEU A N 1
ATOM 719 C CA . LEU A 1 97 ? -9.060 1.481 16.665 1.00 93.50 97 LEU A CA 1
ATOM 720 C C . LEU A 1 97 ? -8.198 2.706 16.355 1.00 93.50 97 LEU A C 1
ATOM 722 O O . LEU A 1 97 ? -7.452 2.670 15.381 1.00 93.50 97 LEU A O 1
ATOM 726 N N . GLU A 1 98 ? -8.241 3.749 17.185 1.00 92.44 98 GLU A N 1
ATOM 727 C CA . GLU A 1 98 ? -7.465 4.977 16.980 1.00 92.44 98 GLU A CA 1
ATOM 728 C C . GLU A 1 98 ? -5.963 4.686 17.048 1.00 92.44 98 GLU A C 1
ATOM 730 O O . GLU A 1 98 ? -5.225 4.982 16.107 1.00 92.44 98 GLU A O 1
ATOM 735 N N . VAL A 1 99 ? -5.512 3.992 18.098 1.00 92.25 99 VAL A N 1
ATOM 736 C CA . VAL A 1 99 ? -4.104 3.587 18.241 1.00 92.25 99 VAL A CA 1
ATOM 737 C C . VAL A 1 99 ? -3.665 2.692 17.082 1.00 92.25 99 VAL A C 1
ATOM 739 O O . VAL A 1 99 ? -2.535 2.803 16.599 1.00 92.25 99 VAL A O 1
ATOM 742 N N . THR A 1 100 ? -4.540 1.798 16.619 1.00 92.62 100 THR A N 1
ATOM 743 C CA . THR A 1 100 ? -4.222 0.922 15.490 1.00 92.62 100 THR A CA 1
ATOM 744 C C . THR A 1 100 ? -4.105 1.720 14.199 1.00 92.62 100 THR A C 1
ATOM 746 O O . THR A 1 100 ? -3.106 1.572 13.494 1.00 92.62 100 THR A O 1
ATOM 749 N N . ALA A 1 101 ? -5.057 2.608 13.911 1.00 91.12 101 ALA A N 1
ATOM 750 C CA . ALA A 1 101 ? -5.070 3.441 12.712 1.00 91.12 101 ALA A CA 1
ATOM 751 C C . ALA A 1 101 ? -3.867 4.392 12.642 1.00 91.12 101 ALA A C 1
ATOM 753 O O . ALA A 1 101 ? -3.293 4.577 11.566 1.00 91.12 101 ALA A O 1
ATOM 754 N N . GLU A 1 102 ? -3.446 4.953 13.779 1.00 88.69 102 GLU A N 1
ATOM 755 C CA . GLU A 1 102 ? -2.242 5.784 13.872 1.00 88.69 102 GLU A CA 1
ATOM 756 C C . GLU A 1 102 ? -0.964 4.999 13.556 1.00 88.69 102 GLU A C 1
ATOM 758 O O . GLU A 1 102 ? -0.074 5.516 12.881 1.00 88.69 102 GLU A O 1
ATOM 763 N N . ARG A 1 103 ? -0.865 3.748 14.019 1.00 88.25 103 ARG A N 1
ATOM 764 C CA . ARG A 1 103 ? 0.340 2.920 13.841 1.00 88.25 103 ARG A CA 1
ATOM 765 C C . ARG A 1 103 ? 0.465 2.294 12.458 1.00 88.25 103 ARG A C 1
ATOM 767 O O . ARG A 1 103 ? 1.582 2.068 12.006 1.00 88.25 103 ARG A O 1
ATOM 774 N N . SER A 1 104 ? -0.656 1.986 11.816 1.00 88.62 104 SER A N 1
ATOM 775 C CA . SER A 1 104 ? -0.696 1.216 10.561 1.00 88.62 104 SER A CA 1
ATOM 776 C C . SER A 1 104 ? -0.947 2.066 9.314 1.00 88.62 104 SER A C 1
ATOM 778 O O . SER A 1 104 ? -0.872 1.557 8.199 1.00 88.62 104 SER A O 1
ATOM 780 N N . GLY A 1 105 ? -1.181 3.371 9.481 1.00 85.06 105 GLY A N 1
ATOM 781 C CA . GLY A 1 105 ? -1.315 4.305 8.363 1.00 85.06 105 GLY A CA 1
ATOM 782 C C . GLY A 1 105 ? -2.724 4.405 7.775 1.00 85.06 105 GLY A C 1
ATOM 783 O O . GLY A 1 105 ? -2.890 5.066 6.753 1.00 85.06 105 GLY A O 1
ATOM 784 N N . PHE A 1 106 ? -3.745 3.831 8.425 1.00 87.69 106 PHE A N 1
ATOM 785 C CA . PHE A 1 106 ? -5.147 4.057 8.040 1.00 87.69 106 PHE A CA 1
ATOM 786 C C . PHE A 1 106 ? -5.612 5.490 8.314 1.00 87.69 106 PHE A C 1
ATOM 788 O O . PHE A 1 106 ? -6.603 5.931 7.737 1.00 87.69 106 PHE A O 1
ATOM 795 N N . ARG A 1 107 ? -4.896 6.247 9.156 1.00 81.38 107 ARG A N 1
ATOM 796 C CA . ARG A 1 107 ? -5.147 7.678 9.325 1.00 81.38 107 ARG A CA 1
ATOM 797 C C . ARG A 1 107 ? -4.422 8.474 8.227 1.00 81.38 107 ARG A C 1
ATOM 799 O O . ARG A 1 107 ? -3.207 8.317 8.072 1.00 81.38 107 ARG A O 1
ATOM 806 N N . PRO A 1 108 ? -5.105 9.376 7.493 1.00 67.38 108 PRO A N 1
ATOM 807 C CA . PRO A 1 108 ? -4.458 10.182 6.469 1.00 67.38 108 PRO A CA 1
ATOM 808 C C . PRO A 1 108 ? -3.340 11.010 7.102 1.00 67.38 108 PRO A C 1
ATOM 810 O O . PRO A 1 108 ? -3.507 11.592 8.180 1.00 67.38 108 PRO A O 1
ATOM 813 N N . ALA A 1 109 ? -2.186 11.062 6.433 1.00 62.44 109 ALA A N 1
ATOM 814 C CA . ALA A 1 109 ? -1.033 11.800 6.925 1.00 62.44 109 ALA A CA 1
ATOM 815 C C . ALA A 1 109 ? -1.429 13.262 7.195 1.00 62.44 109 ALA A C 1
ATOM 817 O O . ALA A 1 109 ? -1.687 14.034 6.270 1.00 62.44 109 ALA A O 1
ATOM 818 N N . ARG A 1 110 ? -1.424 13.672 8.472 1.00 57.62 110 ARG A N 1
ATOM 819 C CA . ARG A 1 110 ? -1.734 15.050 8.910 1.00 57.62 110 ARG A CA 1
ATOM 820 C C . ARG A 1 110 ? -0.760 16.104 8.340 1.00 57.62 110 ARG A C 1
ATOM 822 O O . ARG A 1 110 ? -0.960 17.297 8.542 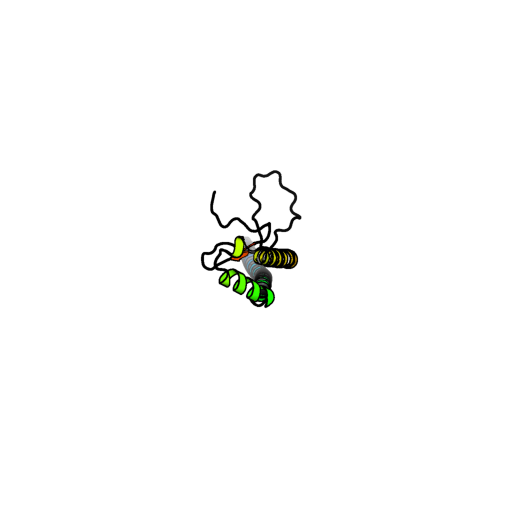1.00 57.62 110 ARG A O 1
ATOM 829 N N . ASN A 1 111 ? 0.280 15.668 7.625 1.00 52.53 111 ASN A N 1
ATOM 830 C CA . ASN A 1 111 ? 1.416 16.467 7.165 1.00 52.53 111 ASN A CA 1
ATOM 831 C C . ASN A 1 111 ? 1.194 17.183 5.819 1.00 52.53 111 ASN A C 1
ATOM 833 O O . ASN A 1 111 ? 2.083 17.892 5.348 1.00 52.53 111 ASN A O 1
ATOM 837 N N . GLY A 1 112 ? 0.028 17.033 5.187 1.00 55.03 112 GLY A N 1
ATOM 838 C CA . GLY A 1 112 ? -0.343 17.871 4.049 1.00 55.03 112 GLY A CA 1
ATOM 839 C C . GLY A 1 112 ? -0.647 19.295 4.516 1.00 55.03 112 GLY A C 1
ATOM 840 O O . GLY A 1 112 ? -1.547 19.496 5.334 1.00 55.03 112 GLY A O 1
ATOM 841 N N . ARG A 1 113 ? 0.076 20.300 3.995 1.00 50.47 113 ARG A N 1
ATOM 842 C CA . ARG A 1 113 ? -0.296 21.718 4.157 1.00 50.47 113 ARG A CA 1
ATOM 843 C C . ARG A 1 113 ? -1.782 21.848 3.831 1.00 50.47 113 ARG A C 1
ATOM 845 O O . ARG A 1 113 ? -2.199 21.388 2.772 1.00 50.47 113 ARG A O 1
ATOM 852 N N . ALA A 1 114 ? -2.563 22.450 4.731 1.00 56.81 114 ALA A N 1
ATOM 853 C CA . ALA A 1 114 ? -3.954 22.782 4.451 1.00 56.81 114 ALA A CA 1
ATOM 854 C C . ALA A 1 114 ? -3.973 23.670 3.203 1.00 56.81 114 ALA A C 1
ATOM 856 O O . ALA A 1 114 ? -3.608 24.845 3.259 1.00 56.81 114 ALA A O 1
ATOM 857 N N . LEU A 1 115 ? -4.272 23.069 2.054 1.00 60.59 115 LEU A N 1
ATOM 858 C CA . LEU A 1 115 ? -4.427 23.808 0.819 1.00 60.59 115 LEU A CA 1
ATOM 859 C C . LEU A 1 115 ? -5.696 24.648 0.998 1.00 60.59 115 LEU A C 1
ATOM 861 O O . LEU A 1 115 ? -6.717 24.089 1.399 1.00 60.59 115 LEU A O 1
ATOM 865 N N . PRO A 1 116 ? -5.672 25.962 0.720 1.00 58.56 116 PRO A N 1
ATOM 866 C CA . PRO A 1 116 ? -6.871 26.795 0.676 1.00 58.56 116 PRO A CA 1
ATOM 867 C C . PRO A 1 116 ? -7.667 26.495 -0.607 1.00 58.56 116 PRO A C 1
ATOM 869 O O . PRO A 1 116 ? -8.019 27.386 -1.371 1.00 58.56 116 PRO A O 1
ATOM 872 N N . ALA A 1 117 ? -7.878 25.213 -0.885 1.00 61.03 117 ALA A N 1
ATOM 873 C CA . ALA A 1 117 ? -8.731 24.705 -1.935 1.00 61.03 117 ALA A CA 1
ATOM 874 C C . ALA A 1 117 ? -9.879 23.983 -1.230 1.00 61.03 117 ALA A C 1
ATOM 876 O O . ALA A 1 117 ? -9.638 23.245 -0.276 1.00 61.03 117 ALA A O 1
ATOM 877 N N . ASN A 1 118 ? -11.112 24.201 -1.685 1.00 55.34 118 ASN A N 1
ATOM 878 C CA . ASN A 1 118 ? -12.302 23.492 -1.210 1.00 55.34 118 ASN A CA 1
ATOM 879 C C . ASN A 1 118 ? -12.290 22.036 -1.711 1.00 55.34 118 ASN A C 1
ATOM 881 O O . ASN A 1 118 ? -13.158 21.620 -2.471 1.00 55.34 118 ASN A O 1
ATOM 885 N N . VAL A 1 119 ? -11.229 21.304 -1.385 1.00 64.19 119 VAL A N 1
ATOM 886 C CA . VAL A 1 119 ? -11.094 19.882 -1.664 1.00 64.19 119 VAL A CA 1
ATOM 887 C C . VAL A 1 119 ? -11.434 19.146 -0.385 1.00 64.19 119 VAL A C 1
ATOM 889 O O . VAL A 1 119 ? -10.832 19.380 0.666 1.00 64.19 119 VAL A O 1
ATOM 892 N N . GLU A 1 120 ? -12.436 18.286 -0.481 1.00 58.62 120 GLU A N 1
ATOM 893 C CA . GLU A 1 120 ? -12.796 17.380 0.591 1.00 58.62 120 GLU A CA 1
ATOM 894 C C . GLU A 1 120 ? -11.567 16.529 0.914 1.00 58.62 120 GLU A C 1
ATOM 896 O O . GLU A 1 120 ? -10.969 15.895 0.039 1.00 58.62 120 GLU A O 1
ATOM 901 N N . ARG A 1 121 ? -11.105 16.593 2.165 1.00 59.34 121 ARG A N 1
ATOM 902 C CA . ARG A 1 121 ? -10.031 15.708 2.605 1.00 59.34 121 ARG A CA 1
ATOM 903 C C . ARG A 1 121 ? -10.622 14.312 2.598 1.00 59.34 121 ARG A C 1
ATOM 905 O O . ARG A 1 121 ? -11.543 14.061 3.366 1.00 59.34 121 ARG A O 1
ATOM 912 N N . THR A 1 122 ? -10.095 13.423 1.763 1.00 61.25 122 THR A N 1
ATOM 913 C CA . THR A 1 122 ? -10.449 12.007 1.821 1.00 61.25 122 THR A CA 1
ATOM 914 C C . THR A 1 122 ? -10.190 11.520 3.243 1.00 61.25 122 THR A C 1
ATOM 916 O O . THR A 1 122 ? -9.043 11.472 3.698 1.00 61.25 122 THR A O 1
ATOM 919 N N . GLY A 1 123 ? -11.279 11.261 3.970 1.00 65.94 123 GLY A N 1
ATOM 920 C CA . GLY A 1 123 ? -11.236 10.665 5.295 1.00 65.94 123 GLY A CA 1
ATOM 921 C C . GLY A 1 123 ? -10.562 9.301 5.211 1.00 65.94 123 GLY A C 1
ATOM 922 O O . GLY A 1 123 ? -10.670 8.598 4.207 1.00 65.94 123 GLY A O 1
ATOM 923 N N . GLY A 1 124 ? -9.831 8.946 6.256 1.00 78.56 124 GLY A N 1
ATOM 924 C CA . GLY A 1 124 ? -9.231 7.631 6.400 1.00 78.56 124 GLY A CA 1
ATOM 925 C C . GLY A 1 124 ? -9.271 7.259 7.869 1.00 78.56 124 GLY A C 1
ATOM 926 O O . GLY A 1 124 ? -9.033 8.100 8.744 1.00 78.56 124 GLY A O 1
ATOM 927 N N . GLY A 1 125 ? -9.637 6.013 8.126 1.00 88.00 125 GLY A N 1
ATOM 928 C CA . GLY A 1 125 ? -9.876 5.527 9.466 1.00 88.00 125 GLY A CA 1
ATOM 929 C C . GLY A 1 125 ? -10.260 4.058 9.475 1.00 88.00 125 GLY A C 1
ATOM 930 O O . GLY A 1 125 ? -10.357 3.414 8.430 1.00 88.00 125 GLY A O 1
ATOM 931 N N . LEU A 1 126 ? -10.507 3.553 10.675 1.00 91.44 126 LEU A N 1
ATOM 932 C CA . LEU A 1 126 ? -11.002 2.206 10.921 1.00 91.44 126 LEU A CA 1
ATOM 933 C C . LEU A 1 126 ? -12.386 2.284 11.564 1.00 91.44 126 LEU A C 1
ATOM 935 O O . LEU A 1 126 ? -12.659 3.190 12.353 1.00 91.44 126 LEU A O 1
ATOM 939 N N . ALA A 1 127 ? -13.242 1.315 11.256 1.00 91.75 127 ALA A N 1
ATOM 940 C CA . ALA A 1 127 ? -14.532 1.162 11.911 1.00 91.75 127 ALA A CA 1
ATOM 941 C C . ALA A 1 127 ? -14.881 -0.312 12.105 1.00 91.75 127 ALA A C 1
ATOM 943 O O . ALA A 1 127 ? -14.543 -1.165 11.283 1.00 91.75 127 ALA A O 1
ATOM 944 N N . LEU A 1 128 ? -15.595 -0.586 13.191 1.00 90.44 128 LEU A N 1
ATOM 945 C CA . LEU A 1 128 ? -16.277 -1.846 13.440 1.00 90.44 128 LEU A CA 1
ATOM 946 C C . LEU A 1 128 ? -17.734 -1.669 13.048 1.00 90.44 128 LEU A C 1
ATOM 948 O O . LEU A 1 128 ? -18.405 -0.778 13.562 1.00 90.44 128 LEU A O 1
ATOM 952 N N . LEU A 1 129 ? -18.209 -2.512 12.137 1.00 88.81 129 LEU A N 1
ATOM 953 C CA . LEU A 1 129 ? -19.575 -2.460 11.629 1.00 88.81 129 LEU A CA 1
ATOM 954 C C . LEU A 1 129 ? -20.381 -3.647 12.156 1.00 88.81 129 LEU A C 1
ATOM 956 O O . LEU A 1 129 ? -19.854 -4.749 12.342 1.00 88.81 129 LEU A O 1
ATOM 960 N N . ASP A 1 130 ? -21.669 -3.432 12.388 1.00 84.44 130 ASP A N 1
ATOM 961 C CA . ASP A 1 130 ? -22.609 -4.508 12.661 1.00 84.44 130 ASP A CA 1
ATOM 962 C C . ASP A 1 130 ? -23.052 -5.223 11.366 1.00 84.44 130 ASP A C 1
ATOM 964 O O . ASP A 1 130 ? -22.576 -4.942 10.266 1.00 84.44 130 ASP A O 1
ATOM 968 N N . GLN A 1 131 ? -23.971 -6.188 11.484 1.00 82.12 131 GLN A N 1
ATOM 969 C CA . GLN A 1 131 ? -24.459 -6.954 10.325 1.00 82.1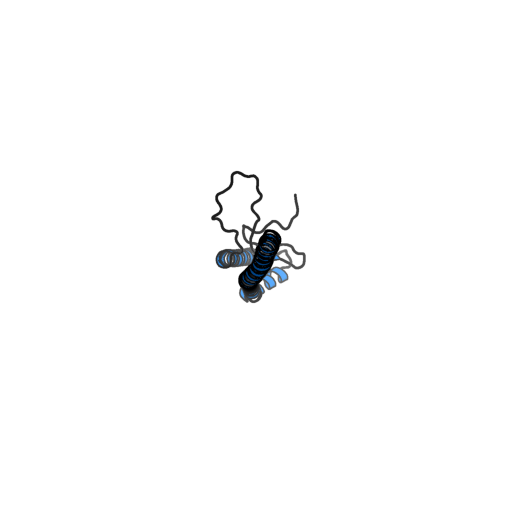2 131 GLN A CA 1
ATOM 970 C C . GLN A 1 131 ? -25.305 -6.122 9.349 1.00 82.12 131 GLN A C 1
ATOM 972 O O . GLN A 1 131 ? -25.495 -6.535 8.207 1.00 82.12 131 GLN A O 1
ATOM 977 N N . SER A 1 132 ? -25.826 -4.976 9.791 1.00 81.69 132 SER A N 1
ATOM 978 C CA . SER A 1 132 ? -26.565 -4.027 8.957 1.00 81.69 132 SER A CA 1
ATOM 979 C C . SER A 1 132 ? -25.650 -3.017 8.256 1.00 81.69 132 SER A C 1
ATOM 981 O O . SER A 1 132 ? -26.116 -2.245 7.422 1.00 81.69 132 SER A O 1
ATOM 983 N N . GLY A 1 133 ? -24.346 -3.045 8.559 1.00 80.69 133 GLY A N 1
ATOM 984 C CA . GLY A 1 133 ? -23.369 -2.076 8.072 1.00 80.69 133 GLY A CA 1
ATOM 985 C C . GLY A 1 133 ? -23.333 -0.783 8.889 1.00 80.69 133 GLY A C 1
ATOM 986 O O . GLY A 1 133 ? -22.665 0.165 8.478 1.00 80.69 133 GLY A O 1
ATOM 987 N N . ALA A 1 134 ? -24.018 -0.726 10.036 1.00 82.62 134 ALA A N 1
ATOM 988 C CA . ALA A 1 134 ? -23.983 0.431 10.921 1.00 82.62 134 ALA A CA 1
ATOM 989 C C . ALA A 1 134 ? -22.715 0.410 11.798 1.00 82.62 134 ALA A C 1
ATOM 991 O O . ALA A 1 134 ? -22.305 -0.662 12.258 1.00 82.62 134 ALA A O 1
ATOM 992 N N . PRO A 1 135 ? -22.068 1.565 12.040 1.00 85.00 135 PRO A N 1
ATOM 993 C CA . PRO A 1 135 ? -20.864 1.629 12.859 1.00 85.00 135 PRO A CA 1
ATOM 994 C C . PRO A 1 135 ? -21.177 1.404 14.345 1.00 85.00 135 PRO A C 1
ATOM 996 O O . PRO A 1 135 ? -22.014 2.088 14.925 1.00 85.00 135 PRO A O 1
ATOM 999 N N . VAL A 1 136 ? -20.462 0.461 14.961 1.00 85.75 136 VAL A N 1
ATOM 1000 C CA . VAL A 1 136 ? -20.463 0.182 16.410 1.00 85.75 136 VAL A CA 1
ATOM 1001 C C . VAL A 1 136 ? -19.397 1.015 17.126 1.00 85.75 136 VAL A C 1
ATOM 1003 O O . VAL A 1 136 ? -19.622 1.496 18.229 1.00 85.75 136 VAL A O 1
ATOM 1006 N N . ALA A 1 137 ? -18.235 1.177 16.492 1.00 88.19 137 ALA A N 1
ATOM 1007 C CA . ALA A 1 137 ? -17.139 2.035 16.933 1.00 88.19 137 ALA A CA 1
ATOM 1008 C C . ALA A 1 137 ? -16.348 2.482 15.698 1.00 88.19 137 ALA A C 1
ATOM 1010 O O . ALA A 1 137 ? -16.184 1.698 14.758 1.00 88.19 137 ALA A O 1
ATOM 1011 N N . ALA A 1 138 ? -15.849 3.714 15.686 1.00 89.31 138 ALA A N 1
ATOM 1012 C CA . ALA A 1 138 ? -15.083 4.247 14.565 1.00 89.31 138 ALA A CA 1
ATOM 1013 C C . ALA A 1 138 ? -14.025 5.248 15.034 1.00 89.31 138 ALA A C 1
ATOM 1015 O O . ALA A 1 138 ? -14.200 5.938 16.033 1.00 89.31 138 ALA A O 1
ATOM 1016 N N . THR A 1 139 ? -12.926 5.341 14.290 1.00 89.25 139 THR A N 1
ATOM 1017 C CA . THR A 1 139 ? -11.921 6.397 14.483 1.00 89.25 139 THR A CA 1
ATOM 1018 C C . THR A 1 139 ? -12.464 7.760 14.060 1.00 89.25 139 THR A C 1
ATOM 1020 O O . THR A 1 139 ? -13.270 7.833 13.132 1.00 89.25 139 THR A O 1
ATOM 1023 N N . GLU A 1 140 ? -11.925 8.842 14.625 1.00 82.19 140 GLU A N 1
ATOM 1024 C CA . GLU A 1 140 ? -12.344 10.232 14.351 1.00 82.19 140 GLU A CA 1
ATOM 1025 C C . GLU A 1 140 ? -12.334 10.592 12.848 1.00 82.19 140 GLU A C 1
ATOM 1027 O O . GLU A 1 140 ? -13.147 11.384 12.380 1.00 82.19 140 GLU A O 1
ATOM 1032 N N . GLY A 1 141 ? -11.399 10.020 12.080 1.00 76.94 141 GLY A N 1
ATOM 1033 C CA . GLY A 1 141 ? -11.224 10.294 10.648 1.00 76.94 141 GLY A CA 1
ATOM 1034 C C . GLY A 1 141 ? -12.038 9.407 9.702 1.00 76.94 141 GLY A C 1
ATOM 1035 O O . GLY A 1 141 ? -11.885 9.538 8.484 1.00 76.94 141 GLY A O 1
ATOM 1036 N N . PHE A 1 142 ? -12.848 8.486 10.231 1.00 81.81 142 PHE A N 1
ATOM 1037 C CA . PHE A 1 142 ? -13.633 7.565 9.417 1.00 81.81 142 PHE A CA 1
ATOM 1038 C C . PHE A 1 142 ? -14.788 8.313 8.723 1.00 81.81 142 PHE A C 1
ATOM 1040 O O . PHE A 1 142 ? -15.500 9.070 9.386 1.00 81.81 142 PHE A O 1
ATOM 1047 N N . PRO A 1 143 ? -14.986 8.145 7.401 1.00 75.81 143 PRO A N 1
ATOM 1048 C CA . PRO A 1 143 ? -16.060 8.828 6.689 1.00 75.81 143 PRO A CA 1
ATOM 1049 C C . PRO A 1 143 ? -17.434 8.381 7.201 1.00 75.81 143 PRO A C 1
ATOM 1051 O O . PRO A 1 143 ? -17.639 7.215 7.543 1.00 75.81 143 PRO A O 1
ATOM 1054 N N . SER A 1 144 ? -18.400 9.300 7.223 1.00 71.00 144 SER A N 1
ATOM 1055 C CA . SER A 1 144 ? -19.780 8.956 7.553 1.00 71.00 144 SER A CA 1
ATOM 1056 C C . SER A 1 144 ? -20.334 7.991 6.504 1.00 71.00 144 SER A C 1
ATOM 1058 O O . SER A 1 144 ? -20.414 8.322 5.325 1.00 71.00 144 SER A O 1
ATOM 1060 N N . LEU A 1 145 ? -20.755 6.798 6.932 1.00 65.88 145 LEU A N 1
ATOM 1061 C CA . LEU A 1 145 ? -21.413 5.817 6.054 1.00 65.88 145 LEU A CA 1
ATOM 1062 C C . LEU A 1 145 ? -22.868 6.200 5.715 1.00 65.88 145 LEU A C 1
ATOM 1064 O O . LEU A 1 145 ? -23.521 5.517 4.929 1.00 65.88 145 LEU A O 1
ATOM 1068 N N . GLY A 1 146 ? -23.370 7.298 6.290 1.00 53.00 146 GLY A N 1
ATOM 1069 C CA . GLY A 1 146 ? -24.603 7.958 5.873 1.00 53.00 146 GLY A CA 1
ATOM 1070 C C . GLY A 1 146 ? -24.316 8.880 4.693 1.00 53.00 146 GLY A C 1
ATOM 1071 O O . GLY A 1 146 ? -23.643 9.894 4.854 1.00 53.00 146 GLY A 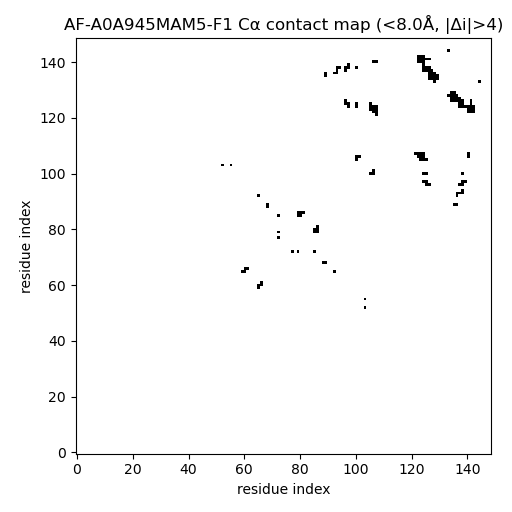O 1
ATOM 1072 N N . GLY A 1 147 ? -24.797 8.504 3.510 1.00 39.34 147 GLY A N 1
ATOM 1073 C CA . GLY A 1 147 ? -24.712 9.348 2.328 1.00 39.34 147 GLY A CA 1
ATOM 1074 C C . GLY A 1 147 ? -25.608 10.573 2.465 1.00 39.34 147 GLY A C 1
ATOM 1075 O O . GLY A 1 147 ? -26.822 10.452 2.344 1.00 39.34 147 GLY A O 1
ATOM 1076 N N . GLU A 1 148 ? -25.004 11.740 2.639 1.00 38.50 148 GLU A N 1
ATOM 1077 C CA . GLU A 1 148 ? -25.553 13.004 2.157 1.00 38.50 148 GLU A CA 1
ATOM 1078 C C . GLU A 1 148 ? -24.439 13.701 1.367 1.00 38.50 148 GLU A C 1
ATOM 1080 O O . GLU A 1 148 ? -23.334 13.889 1.875 1.00 38.50 148 GLU A O 1
ATOM 1085 N N . PHE A 1 149 ? -24.722 13.953 0.085 1.00 36.72 149 PHE A N 1
ATOM 1086 C CA . PHE A 1 149 ? -23.868 14.679 -0.858 1.00 36.72 149 PHE A CA 1
ATOM 1087 C C . PHE A 1 149 ? -23.978 16.190 -0.645 1.00 36.72 149 PHE A C 1
ATOM 1089 O O . PHE A 1 149 ? -25.112 16.650 -0.367 1.00 36.72 149 PHE A O 1
#

Foldseek 3Di:
DVVVVVVVVVVVVVVVVVVVVVVVVVVVVVVVVVVVVVVVVVVVVVVVLVVLVVVLVVCCVPDPLNVVLVVVCVVCPVVLVPPPVNVVSQVVVQVVFQVSCVVSVQADPPPDDPDPDPDDDQFGGDFDADPVRHTSHIYPRDDPPDDDD

Sequence (149 aa):
MSVAVLIALALGVAGIVHFAAAERSRALRDWQVRLSIVADGRFDAVDRWLDDQFATLGGLAENASLQIYLTEIRAAGGEAAVATDALGQIAYLETLLEVTAERSGFRPARNGRALPANVERTGGGLALLDQSGAPVAATEGFPSLGGEF

Mean predicted aligned error: 9.89 Å

Radius of gyration: 30.76 Å; Cα contacts (8 Å, |Δi|>4): 82; chains: 1; bounding box: 64×39×94 Å

Secondary structure (DSSP, 8-state):
-HHHHHHHHHHHHHHHHHHHHHHHHHHHHHHHHHHHHHHHHHHHHHHHHHHHHHHHHHHHHT-HHHHHHHHHHHHTTTGGGGSHHHHHHHHHHHHHHHHHHHHHT-S--TTS---SS-PPP-----EEE-TTS-EEEE-TTPPPSS---